Protein AF-A0A0T6XRK9-F1 (afdb_monomer_lite)

Foldseek 3Di:
DDDDDDDDDDDDPDPPPPVPPDDDDDPPVQDCQQAVQQQQQAQPPDFADPDDPVLLVVDPPVQADPVNGGGGDDNSHRPQWDDDGNGGIDRVCVVSDHPRVVPDDRPPPSNQVSCCVPPNNPD

Sequence (123 aa):
MTRPSREGHFGQQTFMLVWRMTHSASDDIFDCQSC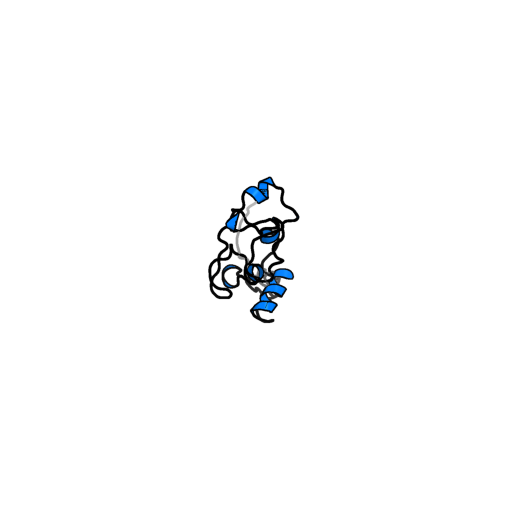GACCAYSADWPRFSLETDEELDLIPAEYVSTDLGGMRCEDDRCSALGGKLGEHVGCKIYAIRPIVCRTCMPGDDECLMAREKHFGKAA

Radius of gyration: 24.5 Å; chains: 1; bounding box: 62×42×64 Å

Secondary structure (DSSP, 8-state):
------------SSTTSSS-S---S------HHHH-GGGGS-TT-SBPSS--HHHHTTS-GGGB-TTSSBB-EETTEETTEEEETTTEEEETTGGG--HHHHH--TTSHHHHHHHHHHH-TT-

pLDDT: mean 81.51, std 18.47, range [36.56, 97.31]

Structure (mmCIF, N/CA/C/O backbone):
data_AF-A0A0T6XRK9-F1
#
_entry.id   AF-A0A0T6XRK9-F1
#
loop_
_atom_site.group_PDB
_atom_site.id
_atom_site.type_symbol
_atom_site.label_atom_id
_atom_site.label_alt_id
_atom_site.label_comp_id
_atom_site.label_asym_id
_atom_site.label_entity_id
_atom_site.label_seq_id
_atom_site.pdbx_PDB_ins_code
_atom_site.Cartn_x
_atom_site.Cartn_y
_atom_site.Cartn_z
_atom_site.occupancy
_atom_site.B_iso_or_equiv
_atom_site.auth_seq_id
_atom_site.auth_comp_id
_atom_site.auth_asym_id
_atom_site.auth_atom_id
_atom_site.pdbx_PDB_model_num
ATOM 1 N N . MET A 1 1 ? 51.897 -31.084 49.108 1.00 40.06 1 MET A N 1
ATOM 2 C CA . MET A 1 1 ? 51.230 -32.278 48.540 1.00 40.06 1 MET A CA 1
ATOM 3 C C . MET A 1 1 ? 50.002 -32.489 49.426 1.00 40.06 1 MET A C 1
ATOM 5 O O . MET A 1 1 ? 50.213 -32.623 50.615 1.00 40.06 1 MET A O 1
ATOM 9 N N . THR A 1 2 ? 48.729 -32.358 49.047 1.00 36.56 2 THR A N 1
ATOM 10 C CA . THR A 1 2 ? 48.031 -32.468 47.755 1.00 36.56 2 THR A CA 1
ATOM 11 C C . THR A 1 2 ? 46.601 -31.908 47.964 1.00 36.56 2 THR A C 1
ATOM 13 O O . THR A 1 2 ? 46.068 -32.026 49.064 1.00 36.56 2 THR A O 1
ATOM 16 N N . ARG A 1 3 ? 45.979 -31.296 46.942 1.00 45.81 3 ARG A N 1
ATOM 17 C CA . ARG A 1 3 ? 44.526 -30.979 46.886 1.00 45.81 3 ARG A CA 1
ATOM 18 C C . ARG A 1 3 ? 43.669 -32.266 46.915 1.00 45.81 3 ARG A C 1
ATOM 20 O O . ARG A 1 3 ? 44.177 -33.307 46.501 1.00 45.81 3 ARG A O 1
ATOM 27 N N . PRO A 1 4 ? 42.389 -32.192 47.337 1.00 51.41 4 PRO A N 1
ATOM 28 C CA . PRO A 1 4 ? 41.239 -32.086 46.398 1.00 51.41 4 PRO A CA 1
ATOM 29 C C . PRO A 1 4 ? 40.202 -31.037 46.892 1.00 51.41 4 PRO A C 1
ATOM 31 O O . PRO A 1 4 ? 40.170 -30.738 48.076 1.00 51.41 4 PRO A O 1
ATOM 34 N N . SER A 1 5 ? 39.429 -30.262 46.117 1.00 42.16 5 SER A N 1
ATOM 35 C CA . SER A 1 5 ? 38.643 -30.394 44.872 1.00 42.16 5 SER A CA 1
ATOM 36 C C . SER A 1 5 ? 37.281 -31.103 45.017 1.00 42.16 5 SER A C 1
ATOM 38 O O . SER A 1 5 ? 37.254 -32.293 45.308 1.00 42.16 5 SER A O 1
ATOM 40 N N . ARG A 1 6 ? 36.221 -30.337 44.669 1.00 49.09 6 ARG A N 1
ATOM 41 C CA . ARG A 1 6 ? 34.817 -30.688 44.330 1.00 49.09 6 ARG A CA 1
ATOM 42 C C . ARG A 1 6 ? 33.841 -30.942 45.491 1.00 49.09 6 ARG A C 1
ATOM 44 O O . ARG A 1 6 ? 34.240 -31.507 46.491 1.00 49.09 6 ARG A O 1
ATOM 51 N N . GLU A 1 7 ? 32.544 -30.618 45.451 1.00 44.66 7 GLU A N 1
ATOM 52 C CA . GLU A 1 7 ? 31.626 -29.881 44.558 1.00 44.66 7 GLU A CA 1
ATOM 53 C C . GLU A 1 7 ? 30.259 -29.829 45.290 1.00 44.66 7 GLU A C 1
ATOM 55 O O . GLU A 1 7 ? 29.902 -30.789 45.966 1.00 44.66 7 GLU A O 1
ATOM 60 N N . GLY A 1 8 ? 29.471 -28.764 45.092 1.00 39.97 8 GLY A N 1
ATOM 61 C CA . GLY A 1 8 ? 28.001 -28.863 45.059 1.00 39.97 8 GLY A CA 1
ATOM 62 C C . GLY A 1 8 ? 27.191 -28.434 46.291 1.00 39.97 8 GLY A C 1
ATOM 63 O O . GLY A 1 8 ? 26.924 -29.243 47.170 1.00 39.97 8 GLY A O 1
ATOM 64 N N . HIS A 1 9 ? 26.653 -27.208 46.265 1.00 36.94 9 HIS A N 1
ATOM 65 C CA . HIS A 1 9 ? 25.247 -26.917 46.610 1.00 36.94 9 HIS A CA 1
ATOM 66 C C . HIS A 1 9 ? 24.913 -25.478 46.178 1.00 36.94 9 HIS A C 1
ATOM 68 O O . HIS A 1 9 ? 25.459 -24.513 46.696 1.00 36.94 9 HIS A O 1
ATOM 74 N N . PHE A 1 10 ? 24.239 -25.328 45.041 1.00 42.09 10 PHE A N 1
ATOM 75 C CA . PHE A 1 10 ? 22.783 -25.149 44.948 1.00 42.09 10 PHE A CA 1
ATOM 76 C C . PHE A 1 10 ? 22.413 -23.660 44.984 1.00 42.09 10 PHE A C 1
ATOM 78 O O . PHE A 1 10 ? 22.132 -23.064 46.022 1.00 42.09 10 PHE A O 1
ATOM 85 N N . GLY A 1 11 ? 22.491 -23.054 43.795 1.00 49.94 11 GLY A N 1
ATOM 86 C CA . GLY A 1 11 ? 22.108 -21.674 43.541 1.00 49.94 11 GLY A CA 1
ATOM 87 C C . GLY A 1 11 ? 20.600 -21.497 43.632 1.00 49.94 11 GLY A C 1
ATOM 88 O O . GLY A 1 11 ? 19.860 -22.169 42.923 1.00 49.94 11 GLY A O 1
ATOM 89 N N . GLN A 1 12 ? 20.160 -20.579 44.494 1.00 53.72 12 GLN A N 1
ATOM 90 C CA . GLN A 1 12 ? 18.751 -20.181 44.599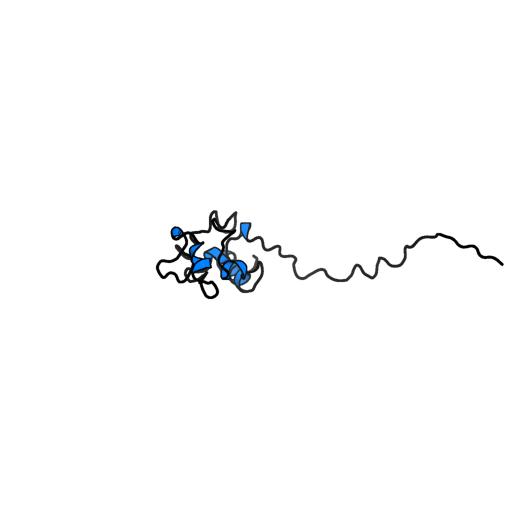 1.00 53.72 12 GLN A CA 1
ATOM 91 C C . GLN A 1 12 ? 18.541 -18.691 44.929 1.00 53.72 12 GLN A C 1
ATOM 93 O O . GLN A 1 12 ? 17.416 -18.294 45.200 1.00 53.72 12 GLN A O 1
ATOM 98 N N . GLN A 1 13 ? 19.577 -17.840 44.929 1.00 46.94 13 GLN A N 1
ATOM 99 C CA . GLN A 1 13 ? 19.443 -16.473 45.476 1.00 46.94 13 GLN A CA 1
ATOM 100 C C . GLN A 1 13 ? 19.778 -15.315 44.523 1.00 46.94 13 GLN A C 1
ATOM 102 O O . GLN A 1 13 ? 19.943 -14.190 44.980 1.00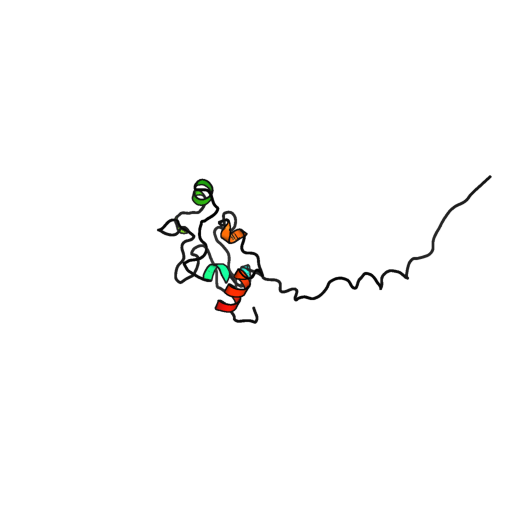 46.94 13 GLN A O 1
ATOM 107 N N . THR A 1 14 ? 19.822 -15.524 43.202 1.00 48.94 14 THR A N 1
ATOM 108 C CA . THR A 1 14 ? 20.157 -14.421 42.264 1.00 48.94 14 THR A CA 1
ATOM 109 C C . THR A 1 14 ? 19.121 -14.175 41.160 1.00 48.94 14 THR A C 1
ATOM 111 O O . THR A 1 14 ? 19.211 -13.180 40.450 1.00 48.94 14 THR A O 1
ATOM 114 N N . PHE A 1 15 ? 18.073 -14.997 41.035 1.00 46.12 15 PHE A N 1
ATOM 115 C CA . PHE A 1 15 ? 17.137 -14.893 39.900 1.00 46.12 15 PHE A CA 1
ATOM 116 C C . PHE A 1 15 ? 16.007 -13.854 40.038 1.00 46.12 15 PHE A C 1
ATOM 118 O O . PHE A 1 15 ? 15.335 -13.572 39.052 1.00 46.12 15 PHE A O 1
ATOM 125 N N . MET A 1 16 ? 15.796 -13.234 41.206 1.00 50.91 16 MET A N 1
ATOM 126 C CA . MET A 1 16 ? 14.676 -12.290 41.405 1.00 50.91 16 MET A CA 1
ATOM 127 C C . MET A 1 16 ? 14.981 -10.814 41.092 1.00 50.91 16 MET A C 1
ATOM 129 O O .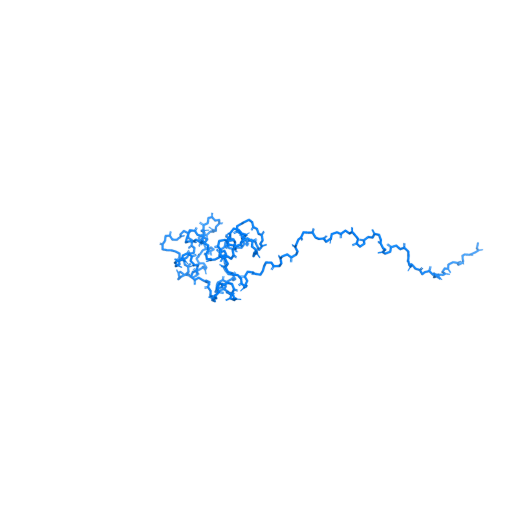 MET A 1 16 ? 14.060 -10.004 41.091 1.00 50.91 16 MET A O 1
ATOM 133 N N . LEU A 1 17 ? 16.234 -10.440 40.806 1.00 53.97 17 LEU A N 1
ATOM 134 C CA . LEU A 1 17 ? 16.629 -9.029 40.628 1.00 53.97 17 LEU A CA 1
ATOM 135 C C . LEU A 1 17 ? 17.004 -8.631 39.190 1.00 53.97 17 LEU A C 1
ATOM 137 O O . LEU A 1 17 ? 17.221 -7.451 38.942 1.00 53.97 17 LEU A O 1
ATOM 141 N N . VAL A 1 18 ? 17.013 -9.569 38.235 1.00 54.00 18 VAL A N 1
ATOM 142 C CA . VAL A 1 18 ? 17.322 -9.294 36.811 1.00 54.00 18 VAL A CA 1
ATOM 143 C C . VAL A 1 18 ? 16.160 -9.542 35.840 1.00 54.00 18 VAL A C 1
ATOM 145 O O . VAL A 1 18 ? 16.264 -9.169 34.681 1.00 54.00 18 VAL A O 1
ATOM 148 N N . TRP A 1 19 ? 15.016 -10.075 36.292 1.00 49.56 19 TRP A N 1
ATOM 149 C CA . TRP A 1 19 ? 13.804 -10.183 35.450 1.00 49.56 19 TRP A CA 1
ATOM 150 C C . TRP A 1 19 ? 13.072 -8.837 35.278 1.00 49.56 19 TRP A C 1
ATOM 152 O O . TRP A 1 19 ? 12.144 -8.701 34.489 1.00 49.56 19 TRP A O 1
ATOM 162 N N . ARG A 1 20 ? 13.473 -7.808 36.032 1.00 58.56 20 ARG A N 1
ATOM 163 C CA . ARG A 1 20 ? 12.800 -6.504 36.065 1.00 58.56 20 ARG A CA 1
ATOM 164 C C . ARG A 1 20 ? 13.452 -5.480 35.131 1.00 58.56 20 ARG A C 1
ATOM 166 O O . ARG A 1 20 ? 13.597 -4.321 35.500 1.00 58.56 20 ARG A O 1
ATOM 173 N N . MET A 1 21 ? 13.833 -5.905 33.931 1.00 52.94 21 MET A N 1
ATOM 174 C CA . MET A 1 21 ? 14.198 -4.998 32.847 1.00 52.94 21 MET A CA 1
ATOM 175 C C . MET A 1 21 ? 13.350 -5.353 31.625 1.00 52.94 21 MET A C 1
ATOM 177 O O . MET A 1 21 ? 13.411 -6.475 31.141 1.00 52.94 21 MET A O 1
ATOM 181 N N . THR A 1 22 ? 12.571 -4.364 31.182 1.00 58.75 22 THR A N 1
ATOM 182 C CA . THR A 1 22 ? 11.800 -4.290 29.931 1.00 58.75 22 THR A CA 1
ATOM 183 C C . THR A 1 22 ? 10.547 -5.161 29.840 1.00 58.75 22 THR A C 1
ATOM 185 O O . THR A 1 22 ? 10.549 -6.200 29.195 1.00 58.75 22 THR A O 1
ATOM 188 N N . HIS A 1 23 ? 9.437 -4.682 30.400 1.00 58.06 23 HIS A N 1
ATOM 189 C CA . HIS A 1 23 ? 8.153 -4.749 29.696 1.00 58.06 23 HIS A CA 1
ATOM 190 C C . HIS A 1 23 ? 7.405 -3.427 29.889 1.00 58.06 23 HIS A C 1
ATOM 192 O O . HIS A 1 23 ? 7.400 -2.883 30.995 1.00 58.06 23 HIS A O 1
ATOM 198 N N . SER A 1 24 ? 6.733 -2.999 28.815 1.00 61.66 24 SER A N 1
ATOM 199 C CA . SER A 1 24 ? 5.655 -2.001 28.749 1.00 61.66 24 SER A CA 1
ATOM 200 C C . SER A 1 24 ? 6.014 -0.590 28.259 1.00 61.66 24 SER A C 1
ATOM 202 O O . SER A 1 24 ? 6.018 0.371 29.025 1.00 61.66 24 SER A O 1
ATOM 204 N N . ALA A 1 25 ? 6.160 -0.451 26.943 1.00 52.06 25 ALA A N 1
ATOM 205 C CA . ALA A 1 25 ? 5.169 0.304 26.172 1.00 52.06 25 ALA A CA 1
ATOM 206 C C . ALA A 1 25 ? 4.442 -0.740 25.306 1.00 52.06 25 ALA A C 1
ATOM 208 O O . ALA A 1 25 ? 5.092 -1.701 24.908 1.00 52.06 25 ALA A O 1
ATOM 209 N N . SER A 1 26 ? 3.124 -0.638 25.161 1.00 51.97 26 SER A N 1
ATOM 210 C CA . SER A 1 26 ? 2.220 -1.591 24.498 1.00 51.97 26 SER A CA 1
ATOM 211 C C . SER A 1 26 ? 2.887 -2.481 23.438 1.00 51.97 26 SER A C 1
ATOM 213 O O . SER A 1 26 ? 3.436 -1.972 22.465 1.00 51.97 26 SER A O 1
ATOM 215 N N . ASP A 1 27 ? 2.831 -3.804 23.610 1.00 54.31 27 ASP A N 1
ATOM 216 C CA . ASP A 1 27 ? 3.179 -4.767 22.553 1.00 54.31 27 ASP A CA 1
ATOM 217 C C . ASP A 1 27 ? 2.010 -4.796 21.551 1.00 54.31 27 ASP A C 1
ATOM 219 O O . ASP A 1 27 ? 1.264 -5.769 21.438 1.00 54.31 27 ASP A O 1
ATOM 223 N N . ASP A 1 28 ? 1.748 -3.648 20.921 1.00 67.56 28 ASP A N 1
ATOM 224 C CA . ASP A 1 28 ? 0.758 -3.538 19.862 1.00 67.56 28 ASP A CA 1
ATOM 225 C C . ASP A 1 28 ? 1.351 -4.248 18.644 1.00 67.56 28 ASP A C 1
ATOM 227 O O . ASP A 1 28 ? 2.147 -3.702 17.879 1.00 67.56 28 ASP A O 1
ATOM 231 N N . ILE A 1 29 ? 1.021 -5.533 18.507 1.00 80.06 29 ILE A N 1
ATOM 232 C CA . ILE A 1 29 ? 1.403 -6.330 17.345 1.00 80.06 29 ILE A CA 1
ATOM 233 C C . ILE A 1 29 ? 0.639 -5.770 16.142 1.00 80.06 29 ILE A C 1
ATOM 235 O O . ILE A 1 29 ? -0.515 -6.117 15.882 1.00 80.06 29 ILE A O 1
ATOM 239 N N . PHE A 1 30 ? 1.291 -4.885 15.392 1.00 84.12 30 PHE A N 1
ATOM 240 C CA . PHE A 1 30 ? 0.740 -4.324 14.167 1.00 84.12 30 PHE A CA 1
ATOM 241 C C . PHE A 1 30 ? 0.788 -5.358 13.042 1.00 84.12 30 PHE A C 1
ATOM 243 O O . PHE A 1 30 ? 1.763 -5.471 12.300 1.00 84.12 30 PHE A O 1
ATOM 250 N N . ASP A 1 31 ? -0.303 -6.100 12.877 1.00 89.75 31 ASP A N 1
ATOM 251 C CA . ASP A 1 31 ? -0.458 -7.000 11.741 1.00 89.75 31 ASP A CA 1
ATOM 252 C C . ASP A 1 31 ? -0.973 -6.232 10.513 1.00 89.75 31 ASP A C 1
ATOM 254 O O . ASP A 1 31 ? -2.114 -5.766 10.462 1.00 89.75 31 ASP A O 1
ATOM 258 N N . CYS A 1 32 ? -0.121 -6.069 9.502 1.00 90.25 32 CYS A N 1
ATOM 259 C CA . CYS A 1 32 ? -0.516 -5.426 8.250 1.00 90.25 32 CYS A CA 1
ATOM 260 C C . CYS A 1 32 ? -1.440 -6.305 7.393 1.00 90.25 32 CYS A C 1
ATOM 262 O O . CYS A 1 32 ? -2.162 -5.758 6.557 1.00 90.25 32 CYS A O 1
ATOM 264 N N . GLN A 1 33 ? -1.443 -7.630 7.588 1.00 93.75 33 GLN A N 1
ATOM 265 C CA . GLN A 1 33 ? -2.334 -8.544 6.867 1.00 93.75 33 GLN A CA 1
ATOM 266 C C . GLN A 1 33 ? -3.770 -8.492 7.391 1.00 93.75 33 GLN A C 1
ATOM 268 O O . GLN A 1 33 ? -4.682 -8.846 6.649 1.00 93.75 33 GLN A O 1
ATOM 273 N N . SER A 1 34 ? -3.998 -7.992 8.607 1.00 93.81 34 SER A N 1
ATOM 274 C CA . SER A 1 34 ? -5.347 -7.728 9.115 1.00 93.81 34 SER A CA 1
ATOM 275 C C . SER A 1 34 ? -5.853 -6.323 8.778 1.00 93.81 34 SER A C 1
ATOM 277 O O . SER A 1 34 ? -7.055 -6.142 8.628 1.00 93.81 34 SER A O 1
ATOM 279 N N . CYS A 1 35 ? -4.981 -5.319 8.597 1.00 94.31 35 CYS A N 1
ATOM 280 C CA . CYS A 1 35 ? -5.427 -3.926 8.442 1.00 94.31 35 CYS A CA 1
ATOM 281 C C . CYS A 1 35 ? -5.461 -3.417 6.985 1.00 94.31 35 CYS A C 1
ATOM 283 O O . CYS A 1 35 ? -6.491 -2.918 6.532 1.00 94.31 35 CYS A O 1
ATOM 285 N N . GLY A 1 36 ? -4.356 -3.526 6.238 1.00 94.06 36 GLY A N 1
ATOM 286 C CA . GLY A 1 36 ? -4.189 -2.940 4.900 1.00 94.06 36 GLY A CA 1
ATOM 287 C C . GLY A 1 36 ? -4.190 -1.407 4.804 1.00 94.06 36 GLY A C 1
ATOM 288 O O . GLY A 1 36 ? -4.217 -0.889 3.688 1.00 94.06 36 GLY A O 1
ATOM 289 N N . ALA A 1 37 ? -4.147 -0.680 5.926 1.00 95.19 37 ALA A N 1
ATOM 290 C CA . ALA A 1 37 ? -4.372 0.769 5.978 1.00 95.19 37 ALA A CA 1
ATOM 291 C C . ALA A 1 37 ? -3.427 1.584 5.082 1.00 95.19 37 ALA A C 1
ATOM 293 O O . ALA A 1 37 ? -3.888 2.411 4.297 1.00 95.19 37 ALA A O 1
ATOM 294 N N . CYS A 1 38 ? -2.116 1.325 5.146 1.00 94.00 38 CYS A N 1
ATOM 295 C CA . CYS A 1 38 ? -1.120 2.083 4.378 1.00 94.00 38 CYS A CA 1
ATOM 296 C C . CYS A 1 38 ? -1.326 1.947 2.861 1.00 94.00 38 CYS A C 1
ATOM 298 O O . CYS A 1 38 ? -1.080 2.884 2.108 1.00 94.00 38 CYS A O 1
ATOM 300 N N . CYS A 1 39 ? -1.810 0.789 2.403 1.00 94.12 39 CYS A N 1
ATOM 301 C CA . CYS A 1 39 ? -2.091 0.529 0.990 1.00 94.12 39 CYS A CA 1
ATOM 302 C C . CYS A 1 39 ? -3.423 1.130 0.511 1.00 94.12 39 CYS A C 1
ATOM 304 O O . CYS A 1 39 ? -3.722 1.037 -0.678 1.00 94.12 39 CYS A O 1
ATOM 306 N N . ALA A 1 40 ? -4.223 1.700 1.413 1.00 94.75 40 ALA A N 1
ATOM 307 C CA . ALA A 1 40 ? -5.488 2.365 1.113 1.00 94.75 40 ALA A CA 1
ATOM 308 C C . ALA A 1 40 ? -5.519 3.820 1.607 1.00 94.75 40 ALA A C 1
ATOM 310 O O . ALA A 1 40 ? -6.585 4.375 1.868 1.00 94.75 40 ALA A O 1
ATOM 311 N N . TYR A 1 41 ? -4.353 4.423 1.847 1.00 92.75 41 TYR A N 1
ATOM 312 C CA . TYR A 1 41 ? -4.278 5.732 2.482 1.00 92.75 41 TYR A CA 1
ATOM 313 C C . TYR A 1 41 ? -4.540 6.892 1.514 1.00 92.75 41 TYR A C 1
ATOM 315 O O . TYR A 1 41 ? -5.265 7.815 1.879 1.00 92.75 41 TYR A O 1
ATOM 323 N N . SER A 1 42 ? -3.950 6.879 0.319 1.00 89.19 42 SER A N 1
ATOM 324 C CA . SER A 1 42 ? -4.056 7.962 -0.667 1.00 89.19 42 SER A CA 1
ATOM 325 C C . SER A 1 42 ? -3.638 7.466 -2.047 1.00 89.19 42 SER A C 1
ATOM 327 O O . SER A 1 42 ? -2.706 6.673 -2.146 1.00 89.19 42 SER A O 1
ATOM 329 N N . ALA A 1 43 ? -4.248 7.976 -3.116 1.00 86.81 43 ALA A N 1
ATOM 330 C CA . ALA A 1 43 ? -3.787 7.732 -4.483 1.00 86.81 43 ALA A CA 1
ATOM 331 C C . ALA A 1 43 ? -2.370 8.273 -4.753 1.00 86.81 43 ALA A C 1
ATOM 333 O O . ALA A 1 43 ? -1.679 7.780 -5.643 1.00 86.81 43 ALA A O 1
ATOM 334 N N . ASP A 1 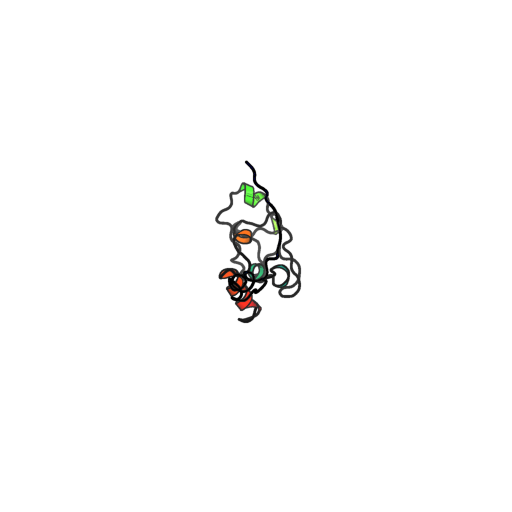44 ? -1.912 9.242 -3.958 1.00 82.62 44 ASP A N 1
ATOM 335 C CA . ASP A 1 44 ? -0.553 9.775 -4.035 1.00 82.62 44 ASP A CA 1
ATOM 336 C C . ASP A 1 44 ? 0.487 8.904 -3.327 1.00 82.62 44 ASP A C 1
ATOM 338 O O . ASP A 1 44 ? 1.658 9.270 -3.296 1.00 82.62 44 ASP A O 1
ATOM 342 N N . TRP A 1 45 ? 0.086 7.770 -2.756 1.00 76.81 45 TRP A N 1
ATOM 343 C CA . TRP A 1 45 ? 0.942 6.867 -2.001 1.00 76.81 45 TRP A CA 1
ATOM 344 C C . TRP A 1 45 ? 0.672 5.419 -2.425 1.00 76.81 45 TRP A C 1
ATOM 346 O O . TRP A 1 45 ? -0.484 4.997 -2.423 1.00 76.81 45 TRP A O 1
ATOM 356 N N . PRO A 1 46 ? 1.687 4.587 -2.711 1.00 80.62 46 PRO A N 1
ATOM 357 C CA . PRO A 1 46 ? 3.141 4.820 -2.692 1.00 80.62 46 PRO A CA 1
ATOM 358 C C . PRO A 1 46 ? 3.727 5.415 -3.998 1.00 80.62 46 PRO A C 1
ATOM 360 O O . PRO A 1 46 ? 3.309 5.035 -5.094 1.00 80.62 46 PRO A O 1
ATOM 363 N N . ARG A 1 47 ? 4.757 6.277 -3.888 1.00 83.56 47 ARG A N 1
ATOM 364 C CA . ARG A 1 47 ? 5.512 6.860 -5.025 1.00 83.56 47 ARG A CA 1
ATOM 365 C C . ARG A 1 47 ? 6.875 6.207 -5.233 1.00 83.56 47 ARG A C 1
ATOM 367 O O . ARG A 1 47 ? 7.543 5.844 -4.266 1.00 83.56 47 ARG A O 1
ATOM 374 N N . PHE A 1 48 ? 7.303 6.131 -6.489 1.00 84.38 48 PHE A N 1
ATOM 375 C CA . PHE A 1 48 ? 8.650 5.705 -6.857 1.00 84.38 48 PHE A CA 1
ATOM 376 C C . PHE A 1 48 ? 9.590 6.909 -6.785 1.00 84.38 48 PHE A C 1
ATOM 378 O O . PHE A 1 48 ? 9.403 7.896 -7.493 1.00 84.38 48 PHE A O 1
ATOM 385 N N . SER A 1 49 ? 10.569 6.866 -5.886 1.00 76.19 49 SER A N 1
ATOM 386 C CA . SER A 1 49 ? 11.518 7.975 -5.698 1.00 76.19 49 SER A CA 1
ATOM 387 C C . SER A 1 49 ? 12.961 7.538 -5.465 1.00 76.19 49 SER A C 1
ATOM 389 O O . SER A 1 49 ? 13.862 8.368 -5.555 1.00 76.19 49 SER A O 1
ATOM 391 N N . LEU A 1 50 ? 13.187 6.257 -5.159 1.00 84.31 50 LEU A N 1
ATOM 392 C CA . LEU A 1 50 ? 14.488 5.723 -4.740 1.00 84.31 50 LEU A CA 1
ATOM 393 C C . LEU A 1 50 ? 14.948 4.509 -5.562 1.00 84.31 50 LEU A C 1
ATOM 395 O O . LEU A 1 50 ? 16.041 4.009 -5.320 1.00 84.31 50 LEU A O 1
ATOM 399 N N . GLU A 1 51 ? 14.114 4.022 -6.476 1.00 87.31 51 GLU A N 1
ATOM 400 C CA . GLU A 1 51 ? 14.336 2.797 -7.256 1.00 87.31 51 GLU A CA 1
ATOM 401 C C . GLU A 1 51 ? 14.963 3.122 -8.608 1.00 87.31 51 GLU A C 1
ATOM 403 O O . GLU A 1 51 ? 14.719 4.202 -9.155 1.00 87.31 51 GLU A O 1
ATOM 408 N N . THR A 1 52 ? 15.763 2.202 -9.147 1.00 89.88 52 THR A N 1
ATOM 409 C CA . THR A 1 52 ? 16.226 2.312 -10.538 1.00 89.88 52 THR A CA 1
ATOM 410 C C . THR A 1 52 ? 15.131 1.875 -11.507 1.00 89.88 52 THR A C 1
ATOM 412 O O . THR A 1 52 ? 14.227 1.122 -11.139 1.00 89.88 52 THR A O 1
ATOM 415 N N . ASP A 1 53 ? 15.226 2.309 -12.764 1.00 88.62 53 ASP A N 1
ATOM 416 C CA . ASP A 1 53 ? 14.277 1.906 -13.806 1.00 88.62 53 ASP A CA 1
ATOM 417 C C . ASP A 1 53 ? 14.223 0.371 -13.946 1.00 88.62 53 ASP A C 1
ATOM 419 O O . ASP A 1 53 ? 13.142 -0.201 -14.059 1.00 88.62 53 ASP A O 1
ATOM 423 N N . GLU A 1 54 ? 15.361 -0.325 -13.818 1.00 91.31 54 GLU A N 1
ATOM 424 C CA . GLU A 1 54 ? 15.409 -1.792 -13.873 1.00 91.31 54 GLU A CA 1
ATOM 425 C C . GLU A 1 54 ? 14.690 -2.473 -12.700 1.00 91.31 54 GLU A C 1
ATOM 427 O O . GLU A 1 54 ? 14.152 -3.569 -12.866 1.00 91.31 54 GLU A O 1
ATOM 432 N N . GLU A 1 55 ? 14.688 -1.867 -11.509 1.00 89.94 55 GLU A N 1
ATOM 433 C CA . GLU A 1 55 ? 13.935 -2.381 -10.359 1.00 89.94 55 GLU A CA 1
ATOM 434 C C . GLU A 1 55 ? 12.429 -2.178 -10.556 1.00 89.94 55 GLU A C 1
ATOM 436 O O . GLU A 1 55 ? 11.639 -3.069 -10.229 1.00 89.94 55 GLU A O 1
ATOM 441 N N . LEU A 1 56 ? 12.036 -1.034 -11.125 1.00 89.44 56 LEU A N 1
ATOM 442 C CA . LEU A 1 56 ? 10.641 -0.707 -11.424 1.00 89.44 56 LEU A CA 1
ATOM 443 C C . LEU A 1 56 ? 10.074 -1.563 -12.562 1.00 89.44 56 LEU A C 1
ATOM 445 O O . LEU A 1 56 ? 8.917 -1.975 -12.481 1.00 89.44 56 LEU A O 1
ATOM 449 N N . ASP A 1 57 ? 10.888 -1.915 -13.558 1.00 91.88 57 ASP A N 1
ATOM 450 C CA . ASP A 1 57 ? 10.514 -2.802 -14.669 1.00 91.88 57 ASP A CA 1
ATOM 451 C C . ASP A 1 57 ? 10.131 -4.223 -14.211 1.00 91.88 57 ASP A C 1
ATOM 453 O O . ASP A 1 57 ? 9.467 -4.966 -14.941 1.00 91.88 57 ASP A O 1
ATOM 457 N N . LEU A 1 58 ? 10.509 -4.622 -12.989 1.00 93.81 58 LEU A N 1
ATOM 458 C CA . LEU A 1 58 ? 10.068 -5.887 -12.393 1.00 93.81 58 LEU A CA 1
ATOM 459 C C . LEU A 1 58 ? 8.600 -5.848 -11.952 1.00 93.81 58 LEU A C 1
ATOM 461 O O . LEU A 1 58 ? 7.978 -6.906 -11.809 1.00 93.81 58 LEU A O 1
ATOM 465 N N . ILE A 1 59 ? 8.041 -4.659 -11.711 1.00 94.31 59 ILE A N 1
ATOM 466 C CA . ILE A 1 59 ? 6.654 -4.484 -11.282 1.00 94.31 59 ILE A CA 1
ATOM 467 C C . ILE A 1 59 ? 5.740 -4.652 -12.505 1.00 94.31 59 ILE A C 1
ATOM 469 O O . ILE A 1 59 ? 5.888 -3.931 -13.492 1.00 94.31 59 ILE A O 1
ATOM 473 N N . PRO A 1 60 ? 4.747 -5.564 -12.471 1.00 95.25 60 PRO A N 1
ATOM 474 C CA . PRO A 1 60 ? 3.817 -5.714 -13.581 1.00 95.25 60 PRO A CA 1
ATOM 475 C C . PRO A 1 60 ? 3.106 -4.394 -13.890 1.00 95.25 60 PRO A C 1
ATOM 477 O O . PRO A 1 60 ? 2.540 -3.769 -12.992 1.00 95.25 60 PRO A O 1
ATOM 480 N N . ALA A 1 61 ? 3.080 -4.009 -15.169 1.00 94.19 61 ALA A N 1
ATOM 481 C CA . ALA A 1 61 ? 2.549 -2.720 -15.622 1.00 94.19 61 ALA A CA 1
ATOM 482 C C . ALA A 1 61 ? 1.089 -2.458 -15.201 1.00 94.19 61 ALA A C 1
ATOM 484 O O . ALA A 1 61 ? 0.683 -1.310 -15.050 1.00 94.19 61 ALA A O 1
ATOM 485 N N . GLU A 1 62 ? 0.296 -3.508 -14.965 1.00 94.94 62 GLU A N 1
ATOM 486 C CA . GLU A 1 62 ? -1.074 -3.392 -14.445 1.00 94.94 62 GLU A CA 1
ATOM 487 C C . GLU A 1 62 ? -1.149 -2.796 -13.027 1.00 94.94 62 GLU A C 1
ATOM 489 O O . GLU A 1 62 ? -2.194 -2.274 -12.646 1.00 94.94 62 GLU A O 1
ATOM 494 N N . TYR A 1 63 ? -0.058 -2.845 -12.258 1.00 95.25 63 TYR A N 1
ATOM 495 C CA . TYR A 1 63 ? 0.040 -2.273 -10.915 1.00 95.25 63 TYR A CA 1
ATOM 496 C C . TYR A 1 63 ? 0.784 -0.934 -10.876 1.00 95.25 63 TYR A C 1
ATOM 498 O O . TYR A 1 63 ? 0.927 -0.362 -9.796 1.00 95.25 63 TYR A O 1
ATOM 506 N N . VAL A 1 64 ? 1.234 -0.418 -12.021 1.00 93.88 64 VAL A N 1
ATOM 507 C CA . VAL A 1 64 ? 1.966 0.851 -12.136 1.00 93.88 64 VAL A CA 1
ATOM 508 C C . VAL A 1 64 ? 1.018 1.959 -12.603 1.00 93.88 64 VAL A C 1
ATOM 510 O O . VAL A 1 64 ? 0.131 1.741 -13.434 1.00 93.88 64 VAL A O 1
ATOM 513 N N . SER A 1 65 ? 1.155 3.153 -12.028 1.00 93.12 65 SER A N 1
ATOM 514 C CA . SER A 1 65 ? 0.355 4.318 -12.405 1.00 93.12 65 SER A CA 1
ATOM 515 C C . SER A 1 65 ? 0.654 4.770 -13.840 1.00 93.12 65 SER A C 1
ATOM 517 O O . SER A 1 65 ? 1.727 4.537 -14.388 1.00 93.12 65 SER A O 1
ATOM 519 N N . THR A 1 66 ? -0.297 5.452 -14.480 1.00 91.50 66 THR A N 1
ATOM 520 C CA . THR A 1 66 ? -0.138 5.896 -15.878 1.00 91.50 66 THR A CA 1
ATOM 521 C C . THR A 1 66 ? 0.947 6.957 -16.065 1.00 91.50 66 THR A C 1
ATOM 523 O O . THR A 1 66 ? 1.442 7.127 -17.172 1.00 91.50 66 THR A O 1
ATOM 526 N N . ASP A 1 67 ? 1.283 7.689 -15.002 1.00 91.00 67 ASP A N 1
ATOM 527 C CA . ASP A 1 67 ? 2.367 8.677 -14.968 1.00 91.00 67 ASP A CA 1
ATOM 528 C C . ASP A 1 67 ? 3.735 8.048 -14.639 1.00 91.00 67 ASP A C 1
ATOM 530 O O . ASP A 1 67 ? 4.722 8.775 -14.569 1.00 91.00 67 ASP A O 1
ATOM 534 N N . LEU A 1 68 ? 3.794 6.723 -14.429 1.00 89.62 68 LEU A N 1
ATOM 535 C CA . LEU A 1 68 ? 4.977 5.962 -14.000 1.00 89.62 68 LEU A CA 1
ATOM 536 C C . LEU A 1 68 ? 5.593 6.451 -12.674 1.00 89.62 68 LEU A C 1
ATOM 538 O O . LEU A 1 68 ? 6.699 6.059 -12.317 1.00 89.62 68 LEU A O 1
ATOM 542 N N . GLY A 1 69 ? 4.882 7.299 -11.925 1.00 89.81 69 GLY A N 1
ATOM 543 C CA . GLY A 1 69 ? 5.378 7.918 -10.698 1.00 89.81 69 GLY A CA 1
ATOM 544 C C . GLY A 1 69 ? 5.122 7.102 -9.431 1.00 89.81 69 GLY A C 1
ATOM 545 O O . GLY A 1 69 ? 5.481 7.543 -8.337 1.00 89.81 69 GLY A O 1
ATOM 546 N N . GLY A 1 70 ? 4.453 5.955 -9.524 1.00 92.69 70 GLY A N 1
ATOM 547 C CA . GLY A 1 70 ? 4.123 5.136 -8.365 1.00 92.69 70 GLY A CA 1
ATOM 548 C C . GLY A 1 70 ? 3.256 3.929 -8.689 1.00 92.69 70 GLY A C 1
ATOM 549 O O . GLY A 1 70 ? 3.068 3.529 -9.840 1.00 92.69 70 GLY A O 1
ATOM 550 N N . MET A 1 71 ? 2.694 3.345 -7.636 1.00 94.81 71 MET A N 1
ATOM 551 C CA . MET A 1 71 ? 1.724 2.267 -7.794 1.00 94.81 71 MET A CA 1
ATOM 552 C C . MET A 1 71 ? 0.390 2.824 -8.299 1.00 94.81 71 MET A C 1
ATOM 554 O O . MET A 1 71 ? -0.052 3.899 -7.895 1.00 94.81 71 MET A O 1
ATOM 558 N N . ARG A 1 72 ? -0.302 2.063 -9.148 1.00 94.75 72 ARG A N 1
ATOM 559 C CA . ARG A 1 72 ? -1.680 2.362 -9.546 1.00 94.75 72 ARG A CA 1
ATOM 560 C C . ARG A 1 72 ? -2.600 2.240 -8.335 1.00 94.75 72 ARG A C 1
ATOM 562 O O . ARG A 1 72 ? -2.701 1.159 -7.742 1.00 94.75 72 ARG A O 1
ATOM 569 N N . CYS A 1 73 ? -3.347 3.305 -8.070 1.00 94.56 73 CYS A N 1
ATOM 570 C CA . CYS A 1 73 ? -4.409 3.345 -7.075 1.00 94.56 73 CYS A CA 1
ATOM 571 C C . CYS A 1 73 ? -5.771 3.632 -7.722 1.00 94.56 73 CYS A C 1
ATOM 573 O O . CYS A 1 73 ? -5.869 4.392 -8.684 1.00 94.56 73 CYS A O 1
ATOM 575 N N . GLU A 1 74 ? -6.815 3.024 -7.169 1.00 92.25 74 GLU A N 1
ATOM 576 C CA . GLU A 1 74 ? -8.223 3.228 -7.516 1.00 92.25 74 GLU A CA 1
ATOM 577 C C . GLU A 1 74 ? -8.958 3.569 -6.217 1.00 92.25 74 GLU A C 1
ATOM 579 O O . GLU A 1 74 ? -8.865 2.809 -5.256 1.00 92.25 74 GLU A O 1
ATOM 584 N N . ASP A 1 75 ? -9.614 4.731 -6.150 1.00 91.75 75 ASP A N 1
ATOM 585 C CA . ASP A 1 75 ? -10.281 5.235 -4.936 1.00 91.75 75 ASP A CA 1
ATOM 586 C C . ASP A 1 75 ? -9.385 5.186 -3.676 1.00 91.75 75 ASP A C 1
ATOM 588 O O . ASP A 1 75 ? -9.727 4.571 -2.667 1.00 91.75 75 ASP A O 1
ATOM 592 N N . ASP A 1 76 ? -8.193 5.793 -3.755 1.00 92.50 76 ASP A N 1
ATOM 593 C CA . ASP A 1 76 ? -7.139 5.783 -2.718 1.00 92.50 76 ASP A CA 1
ATOM 594 C C . ASP A 1 76 ? -6.566 4.402 -2.358 1.00 92.50 76 ASP A C 1
ATOM 596 O O . ASP A 1 76 ? -5.741 4.283 -1.448 1.00 92.50 76 ASP A O 1
ATOM 600 N N . ARG A 1 77 ? -6.951 3.350 -3.086 1.00 94.75 77 ARG A N 1
ATOM 601 C CA . ARG A 1 77 ? -6.544 1.974 -2.815 1.00 94.75 77 ARG A CA 1
ATOM 602 C C . ARG A 1 77 ? -5.598 1.430 -3.874 1.00 94.75 77 ARG A C 1
ATOM 604 O O . ARG A 1 77 ? -5.931 1.355 -5.052 1.00 94.75 77 ARG A O 1
ATOM 611 N N . CYS A 1 78 ? -4.441 0.942 -3.434 1.00 95.62 78 CYS A N 1
ATOM 612 C CA . CYS A 1 78 ? -3.471 0.268 -4.288 1.00 95.62 78 CYS A CA 1
ATOM 613 C C . CYS A 1 78 ? -4.092 -0.956 -4.981 1.00 95.62 78 CYS A C 1
ATOM 615 O O . CYS A 1 78 ? -4.614 -1.868 -4.333 1.00 95.62 78 CYS A O 1
ATOM 617 N N . SER A 1 79 ? -3.976 -1.007 -6.307 1.00 95.94 79 SER A N 1
ATOM 618 C CA . SER A 1 79 ? -4.495 -2.082 -7.171 1.00 95.94 79 SER A CA 1
ATOM 619 C C . SER A 1 79 ? -3.894 -3.468 -6.870 1.00 95.94 79 SER A C 1
ATOM 621 O O . SER A 1 79 ? -4.539 -4.507 -7.066 1.00 95.94 79 SER A O 1
ATOM 623 N N . ALA A 1 80 ? -2.674 -3.504 -6.321 1.00 96.25 80 ALA A N 1
ATOM 624 C CA . ALA A 1 80 ? -2.022 -4.734 -5.881 1.00 96.25 80 ALA A CA 1
ATOM 625 C C . ALA A 1 80 ? -2.555 -5.266 -4.535 1.00 96.25 80 ALA A C 1
ATOM 627 O O . ALA A 1 80 ? -2.215 -6.388 -4.152 1.00 96.25 80 ALA A O 1
ATOM 628 N N . LEU A 1 81 ? -3.377 -4.504 -3.804 1.00 96.81 81 LEU A N 1
ATOM 629 C CA . LEU A 1 81 ? -3.940 -4.921 -2.518 1.00 96.81 81 LEU A CA 1
ATOM 630 C C . LEU A 1 81 ? -5.192 -5.790 -2.711 1.00 96.81 81 LEU A C 1
ATOM 632 O O . LEU A 1 81 ? -6.299 -5.296 -2.949 1.00 96.81 81 LEU A O 1
ATOM 636 N N . GLY A 1 82 ? -5.036 -7.101 -2.539 1.00 96.94 82 GLY A N 1
ATOM 637 C CA . GLY A 1 82 ? -6.148 -8.044 -2.444 1.00 96.94 82 GLY A CA 1
ATOM 638 C C . GLY A 1 82 ? -6.789 -8.069 -1.054 1.00 96.94 82 GLY A C 1
ATOM 639 O O . GLY A 1 82 ? -6.165 -7.690 -0.065 1.00 96.94 82 GLY A O 1
ATOM 640 N N . GLY A 1 83 ? -8.028 -8.561 -0.981 1.00 96.62 83 GLY A N 1
ATOM 641 C CA . GLY A 1 83 ? -8.750 -8.776 0.278 1.00 96.62 83 GLY A CA 1
ATOM 642 C C . GLY A 1 83 ? -9.588 -7.581 0.741 1.00 96.62 83 GLY A C 1
ATOM 643 O O . GLY A 1 83 ? -9.972 -6.730 -0.067 1.00 96.62 83 GLY A O 1
ATOM 644 N N . LYS A 1 84 ? -9.902 -7.523 2.037 1.00 96.38 84 LYS A N 1
ATOM 645 C CA . LYS A 1 84 ? -10.752 -6.493 2.647 1.00 96.38 84 LYS A CA 1
ATOM 646 C C . LYS A 1 84 ? -10.038 -5.829 3.824 1.00 96.38 84 LYS A C 1
ATOM 648 O O . LYS A 1 84 ? -9.525 -6.520 4.701 1.00 96.38 84 LYS A O 1
ATOM 653 N N . LEU A 1 85 ? -10.011 -4.493 3.810 1.00 95.06 85 LEU A N 1
ATOM 654 C CA . LEU A 1 85 ? -9.402 -3.677 4.864 1.00 95.06 85 LEU A CA 1
ATOM 655 C C . LEU A 1 85 ? -10.024 -3.998 6.225 1.00 95.06 85 LEU A C 1
ATOM 657 O O . LEU A 1 85 ? -11.242 -4.145 6.320 1.00 95.06 85 LEU A O 1
ATOM 661 N N . GLY A 1 86 ? -9.184 -4.097 7.254 1.00 93.94 86 GLY A N 1
ATOM 662 C CA . GLY A 1 86 ? -9.599 -4.428 8.621 1.00 93.94 86 GLY A CA 1
ATOM 663 C C . GLY A 1 86 ? -10.024 -5.887 8.847 1.00 93.94 86 GLY A C 1
ATOM 664 O O . GLY A 1 86 ? -10.405 -6.227 9.962 1.00 93.94 86 GLY A O 1
ATOM 665 N N . GLU A 1 87 ? -9.981 -6.746 7.822 1.00 94.81 87 GLU A N 1
ATOM 666 C CA . GLU A 1 87 ? -10.319 -8.169 7.942 1.00 94.81 87 GLU A CA 1
ATOM 667 C C . GLU A 1 87 ? -9.145 -9.065 7.550 1.00 94.81 87 GLU A C 1
ATOM 669 O O . GLU A 1 87 ? -8.543 -9.724 8.393 1.00 94.81 87 GLU A O 1
ATOM 674 N N . HIS A 1 88 ? -8.832 -9.110 6.256 1.00 97.00 88 HIS A N 1
ATOM 675 C CA . HIS A 1 88 ? -7.719 -9.883 5.726 1.00 97.00 88 HIS A CA 1
ATOM 676 C C . HIS A 1 88 ? -7.327 -9.329 4.362 1.00 97.00 88 HIS A C 1
ATOM 678 O O . HIS A 1 88 ? -8.135 -9.302 3.424 1.00 97.00 88 HIS A O 1
ATOM 684 N N . VAL A 1 89 ? -6.072 -8.926 4.233 1.00 97.31 89 VAL A N 1
ATOM 685 C CA . VAL A 1 89 ? -5.491 -8.370 3.017 1.00 97.31 89 VAL A CA 1
ATOM 686 C C . VAL A 1 89 ? -4.183 -9.059 2.651 1.00 97.31 89 VAL A C 1
ATOM 688 O O . VAL A 1 89 ? -3.513 -9.686 3.471 1.00 97.31 89 VAL A O 1
ATOM 691 N N . GLY A 1 90 ? -3.787 -8.904 1.391 1.00 96.50 90 GLY A N 1
ATOM 692 C CA . GLY A 1 90 ? -2.493 -9.364 0.906 1.00 96.50 90 GLY A CA 1
ATOM 693 C C . GLY A 1 90 ? -2.039 -8.578 -0.314 1.00 96.50 90 GLY A C 1
ATOM 694 O O . GLY A 1 90 ? -2.830 -8.294 -1.214 1.00 96.50 90 GLY A O 1
ATOM 695 N N . CYS A 1 91 ? -0.754 -8.230 -0.357 1.00 95.81 91 CYS A N 1
ATOM 696 C CA . CYS A 1 91 ? -0.155 -7.624 -1.540 1.00 95.81 91 CYS A CA 1
ATOM 697 C C . CYS A 1 91 ? 0.132 -8.714 -2.581 1.00 95.81 91 CYS A C 1
ATOM 699 O O . CYS A 1 91 ? 0.911 -9.630 -2.322 1.00 95.81 91 CYS A O 1
ATOM 701 N N . LYS A 1 92 ? -0.458 -8.596 -3.772 1.00 96.88 92 LYS A N 1
ATOM 702 C CA . LYS A 1 92 ? -0.270 -9.546 -4.884 1.00 96.88 92 LYS A CA 1
ATOM 703 C C . LYS A 1 92 ? 1.169 -9.582 -5.407 1.00 96.88 92 LYS A C 1
ATOM 705 O O . LYS A 1 92 ? 1.577 -10.576 -5.992 1.00 96.88 92 LYS A O 1
ATOM 710 N N . ILE A 1 93 ? 1.936 -8.522 -5.155 1.00 95.56 93 ILE A N 1
ATOM 711 C CA . ILE A 1 93 ? 3.330 -8.376 -5.580 1.00 95.56 93 ILE A CA 1
ATOM 712 C C . ILE A 1 93 ? 4.302 -8.322 -4.391 1.00 95.56 93 ILE A C 1
ATOM 714 O O . ILE A 1 93 ? 5.356 -7.703 -4.480 1.00 95.56 93 ILE A O 1
ATOM 718 N N . TYR A 1 94 ? 3.960 -8.945 -3.252 1.00 93.38 94 TYR A N 1
ATOM 719 C CA . TYR A 1 94 ? 4.691 -8.785 -1.983 1.00 93.38 94 TYR A CA 1
ATOM 720 C C . TYR A 1 94 ? 6.223 -8.944 -2.101 1.00 93.38 94 TYR A C 1
ATOM 722 O O . TYR A 1 94 ? 6.971 -8.190 -1.474 1.00 93.38 94 TYR A O 1
ATOM 730 N N . ALA A 1 95 ? 6.677 -9.908 -2.911 1.00 93.31 95 ALA A N 1
ATOM 731 C CA . ALA A 1 95 ? 8.092 -10.223 -3.120 1.00 93.31 95 ALA A CA 1
ATOM 732 C C . ALA A 1 95 ? 8.867 -9.139 -3.892 1.00 93.31 95 ALA A C 1
ATOM 734 O O . ALA A 1 95 ? 10.069 -8.993 -3.698 1.00 93.31 95 ALA A O 1
ATOM 735 N N . ILE A 1 96 ? 8.176 -8.367 -4.729 1.00 93.44 96 ILE A N 1
ATOM 736 C CA . ILE A 1 96 ? 8.742 -7.321 -5.594 1.00 93.44 96 ILE A CA 1
ATOM 737 C C . ILE A 1 96 ? 8.169 -5.941 -5.237 1.00 93.44 96 ILE A C 1
ATOM 739 O O . ILE A 1 96 ? 8.089 -5.054 -6.078 1.00 93.44 96 ILE A O 1
ATOM 743 N N . ARG A 1 97 ? 7.717 -5.760 -3.987 1.00 92.62 97 ARG A N 1
ATOM 744 C CA . ARG A 1 97 ? 7.188 -4.473 -3.511 1.00 92.62 97 ARG A CA 1
ATOM 745 C C . ARG A 1 97 ? 8.205 -3.359 -3.730 1.00 92.62 97 ARG A C 1
ATOM 747 O O . ARG A 1 97 ? 9.374 -3.604 -3.458 1.00 92.62 97 ARG A O 1
ATOM 754 N N . PRO A 1 98 ? 7.771 -2.142 -4.078 1.00 91.44 98 PRO A N 1
ATOM 755 C CA . PRO A 1 98 ? 8.691 -1.029 -4.230 1.00 91.44 98 PRO A CA 1
ATOM 756 C C . PRO A 1 98 ? 9.374 -0.644 -2.909 1.00 91.44 98 PRO A C 1
ATOM 758 O O . PRO A 1 98 ? 8.895 -1.014 -1.828 1.00 91.44 98 PRO A O 1
ATOM 761 N N . ILE A 1 99 ? 10.481 0.107 -2.968 1.00 90.31 99 ILE A N 1
ATOM 762 C CA . ILE A 1 99 ? 11.277 0.485 -1.779 1.00 90.31 99 ILE A CA 1
ATOM 763 C C . ILE A 1 99 ? 10.399 1.160 -0.724 1.00 90.31 99 ILE A C 1
ATOM 765 O O . ILE A 1 99 ? 10.393 0.721 0.423 1.00 90.31 99 ILE A O 1
ATOM 769 N N . VAL A 1 100 ? 9.580 2.137 -1.111 1.00 88.00 100 VAL A N 1
ATOM 770 C CA . VAL A 1 100 ? 8.691 2.859 -0.184 1.00 88.00 100 VAL A CA 1
ATOM 771 C C . VAL A 1 100 ? 7.721 1.927 0.568 1.00 88.00 100 VAL A C 1
ATOM 773 O O . VAL A 1 100 ? 7.471 2.112 1.757 1.00 88.00 100 VAL A O 1
ATOM 776 N N . CYS A 1 101 ? 7.245 0.853 -0.075 1.00 90.06 101 CYS A N 1
ATOM 777 C CA . CYS A 1 101 ? 6.386 -0.158 0.551 1.00 90.06 101 CYS A CA 1
ATOM 778 C C . CYS A 1 101 ? 7.137 -1.075 1.527 1.00 90.06 101 CYS A C 1
ATOM 780 O O . CYS A 1 101 ? 6.497 -1.746 2.340 1.00 90.06 101 CYS A O 1
ATOM 782 N N . ARG A 1 102 ? 8.463 -1.185 1.396 1.00 88.50 102 ARG A N 1
ATOM 783 C CA . ARG A 1 102 ? 9.338 -1.947 2.301 1.00 88.50 102 ARG A CA 1
ATOM 784 C C . ARG A 1 102 ? 9.843 -1.091 3.460 1.00 88.50 102 ARG A C 1
ATOM 786 O O . ARG A 1 102 ? 10.108 -1.645 4.518 1.00 88.50 102 ARG A O 1
ATOM 793 N N . THR A 1 103 ? 9.972 0.219 3.253 1.00 88.69 103 THR A N 1
ATOM 794 C CA . THR A 1 103 ? 10.425 1.175 4.271 1.00 88.69 103 THR A CA 1
ATOM 795 C C . THR A 1 103 ? 9.335 1.517 5.283 1.00 88.69 103 THR A C 1
ATOM 797 O O . THR A 1 103 ? 9.673 1.752 6.436 1.00 88.69 103 THR A O 1
ATOM 800 N N . CYS A 1 104 ? 8.057 1.505 4.886 1.00 88.00 104 CYS A N 1
ATOM 801 C CA . CYS A 1 104 ? 6.950 1.641 5.835 1.00 88.00 104 CYS A CA 1
ATOM 802 C C . CYS A 1 104 ? 6.879 0.400 6.742 1.00 88.00 104 CYS A C 1
ATOM 804 O O . CYS A 1 104 ? 6.578 -0.712 6.286 1.00 88.00 104 CYS A O 1
ATOM 806 N N . MET A 1 105 ? 7.185 0.599 8.019 1.00 90.69 105 MET A N 1
ATOM 807 C CA . MET A 1 105 ? 7.244 -0.425 9.049 1.00 90.69 105 MET A CA 1
ATOM 808 C C . MET A 1 105 ? 5.944 -0.453 9.860 1.00 90.69 105 MET A C 1
ATOM 810 O O . MET A 1 105 ? 5.348 0.585 10.138 1.00 90.69 105 MET A O 1
ATOM 814 N N . PRO A 1 106 ? 5.480 -1.635 10.295 1.00 91.62 106 PRO A N 1
ATOM 815 C CA . PRO A 1 106 ? 4.329 -1.708 11.185 1.00 91.62 106 PRO A CA 1
ATOM 816 C C . PRO A 1 106 ? 4.564 -0.884 12.463 1.00 91.62 106 PRO A C 1
ATOM 818 O O . PRO A 1 106 ? 5.526 -1.138 13.185 1.00 91.62 106 PRO A O 1
ATOM 821 N N . GLY A 1 107 ? 3.688 0.091 12.725 1.00 90.56 107 GLY A N 1
ATOM 822 C CA . GLY A 1 107 ? 3.765 0.969 13.896 1.00 90.56 107 GLY A CA 1
ATOM 823 C C . GLY A 1 107 ? 4.607 2.237 13.730 1.00 90.56 107 GLY A C 1
ATOM 824 O O . GLY A 1 107 ? 4.745 2.969 14.706 1.00 90.56 107 GLY A O 1
ATOM 825 N N . ASP A 1 108 ? 5.160 2.516 12.544 1.00 91.75 108 ASP A N 1
ATOM 826 C CA . ASP A 1 108 ? 5.745 3.833 12.261 1.00 91.75 108 ASP A CA 1
ATOM 827 C C . ASP A 1 108 ? 4.674 4.937 12.164 1.00 91.75 108 ASP A C 1
ATOM 829 O O . ASP A 1 108 ? 3.470 4.661 12.123 1.00 91.75 108 ASP A O 1
ATOM 833 N N . ASP A 1 109 ? 5.110 6.200 12.161 1.00 92.62 109 ASP A N 1
ATOM 834 C CA . ASP A 1 109 ? 4.211 7.360 12.166 1.00 92.62 109 ASP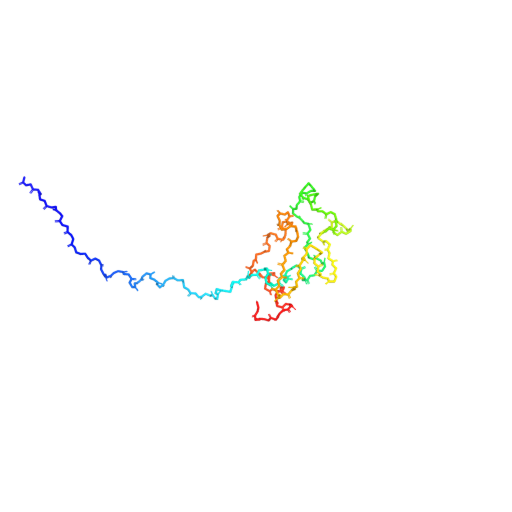 A CA 1
ATOM 835 C C . ASP A 1 109 ? 3.245 7.326 10.967 1.00 92.62 109 ASP A C 1
ATOM 837 O O . ASP A 1 109 ? 2.048 7.593 11.112 1.00 92.62 109 ASP A O 1
ATOM 841 N N . GLU A 1 110 ? 3.733 6.934 9.789 1.00 90.69 110 GLU A N 1
ATOM 842 C CA . GLU A 1 110 ? 2.932 6.775 8.578 1.00 90.69 110 GLU A CA 1
ATOM 843 C C . GLU A 1 110 ? 1.888 5.654 8.706 1.00 90.69 110 GLU A C 1
ATOM 845 O O . GLU A 1 110 ? 0.735 5.823 8.290 1.00 90.69 110 GLU A O 1
ATOM 850 N N . CYS A 1 111 ? 2.255 4.522 9.306 1.00 92.50 111 CYS A N 1
ATOM 851 C CA . CYS A 1 111 ? 1.368 3.397 9.573 1.00 92.50 111 CYS A CA 1
ATOM 852 C C . CYS A 1 111 ? 0.272 3.777 10.567 1.00 92.50 111 CYS A C 1
ATOM 854 O O . CYS A 1 111 ? -0.904 3.499 10.312 1.00 92.50 111 CYS A O 1
ATOM 856 N N . LEU A 1 112 ? 0.632 4.450 11.661 1.00 93.19 112 LEU A N 1
ATOM 857 C CA . LEU A 1 112 ? -0.314 4.915 12.673 1.00 93.19 112 LEU A CA 1
ATOM 858 C C . LEU A 1 112 ? -1.280 5.954 12.099 1.00 93.19 112 LEU A C 1
ATOM 860 O O . LEU A 1 112 ? -2.488 5.829 12.286 1.00 93.19 112 LEU A O 1
ATOM 864 N N . MET A 1 113 ? -0.780 6.914 11.318 1.00 92.88 113 MET A N 1
ATOM 865 C CA . MET A 1 113 ? -1.611 7.888 10.605 1.00 92.88 113 MET A CA 1
ATOM 866 C C . MET A 1 113 ? -2.610 7.197 9.665 1.00 92.88 113 MET A C 1
ATOM 868 O O . MET A 1 113 ? -3.793 7.551 9.629 1.00 92.88 113 MET A O 1
ATOM 872 N N . ALA A 1 114 ? -2.157 6.194 8.908 1.00 93.88 114 ALA A N 1
ATOM 873 C CA . ALA A 1 114 ? -3.031 5.459 8.005 1.00 93.88 114 ALA A CA 1
ATOM 874 C C . ALA A 1 114 ? -4.088 4.644 8.762 1.00 93.88 114 ALA A C 1
ATOM 876 O O . ALA A 1 114 ? -5.258 4.639 8.368 1.00 93.88 114 ALA A O 1
ATOM 877 N N . ARG A 1 115 ? -3.702 3.978 9.857 1.00 94.31 115 ARG A N 1
ATOM 878 C CA . ARG A 1 115 ? -4.624 3.241 10.733 1.00 94.31 115 ARG A CA 1
ATOM 879 C C . ARG A 1 115 ? -5.647 4.173 11.366 1.00 94.31 115 ARG A C 1
ATOM 881 O O . ARG A 1 115 ? -6.833 3.863 11.323 1.00 94.31 115 ARG A O 1
ATOM 888 N N . GLU A 1 116 ? -5.230 5.339 11.849 1.00 93.94 116 GLU A N 1
ATOM 889 C CA . GLU A 1 116 ? -6.133 6.332 12.427 1.00 93.94 116 GLU A CA 1
ATOM 890 C C . GLU A 1 116 ? -7.163 6.823 11.401 1.00 93.94 116 GLU A C 1
ATOM 892 O O . GLU A 1 116 ? -8.352 6.887 11.721 1.00 93.94 116 GLU A O 1
ATOM 897 N N . LYS A 1 117 ? -6.749 7.097 10.154 1.00 93.56 117 LYS A N 1
ATOM 898 C CA . LYS A 1 117 ? -7.668 7.515 9.079 1.00 93.56 117 LYS A CA 1
ATOM 899 C C . LYS A 1 117 ? -8.782 6.490 8.831 1.00 93.56 117 LYS A C 1
ATOM 901 O O . LYS A 1 117 ? -9.916 6.889 8.572 1.00 93.56 117 LYS A O 1
ATOM 906 N N . HIS A 1 118 ? -8.467 5.195 8.886 1.00 93.50 118 HIS A N 1
ATOM 907 C CA . HIS A 1 118 ? -9.407 4.120 8.537 1.00 93.50 118 HIS A CA 1
ATOM 908 C C . HIS A 1 118 ? -10.172 3.539 9.731 1.00 93.50 118 HIS A C 1
ATOM 910 O O . HIS A 1 118 ? -11.316 3.116 9.572 1.00 93.50 118 HIS A O 1
ATOM 916 N N . PHE A 1 119 ? -9.560 3.515 10.915 1.00 92.62 119 PHE A N 1
ATOM 917 C CA . PHE A 1 119 ? -10.059 2.786 12.087 1.00 92.62 119 PHE A CA 1
ATOM 918 C C . PHE A 1 119 ? -10.160 3.648 13.360 1.00 92.62 119 PHE A C 1
ATOM 920 O O . PHE A 1 119 ? -10.755 3.214 14.347 1.00 92.62 119 PHE A O 1
ATOM 927 N N . GLY A 1 120 ? -9.637 4.880 13.349 1.00 88.38 120 GLY A N 1
ATOM 928 C CA . GLY A 1 120 ? -9.591 5.780 14.505 1.00 88.38 120 GLY A CA 1
ATOM 929 C C . GLY A 1 120 ? -8.410 5.521 15.452 1.00 88.38 120 GLY A C 1
ATOM 930 O O . GLY A 1 120 ? -7.608 4.619 15.247 1.00 88.38 120 GLY A O 1
ATOM 931 N N . LYS A 1 121 ? -8.303 6.323 16.521 1.00 71.75 121 LYS A N 1
ATOM 932 C CA . LYS A 1 121 ? -7.150 6.383 17.454 1.00 71.75 121 LYS A CA 1
ATOM 933 C C . LYS A 1 121 ? -6.876 5.126 18.304 1.00 71.75 121 LYS A C 1
ATOM 935 O O . LYS A 1 121 ? -6.044 5.187 19.201 1.00 71.75 121 LYS A O 1
ATOM 940 N N . ALA A 1 122 ? -7.603 4.031 18.094 1.00 59.56 122 ALA A N 1
ATOM 941 C CA . ALA A 1 122 ? -7.546 2.831 18.935 1.00 59.56 122 ALA A CA 1
ATOM 942 C C . ALA A 1 122 ? -6.979 1.590 18.209 1.00 59.56 122 ALA A C 1
ATOM 944 O O . ALA A 1 122 ? -7.211 0.480 18.684 1.00 59.56 122 ALA A O 1
ATOM 945 N N . ALA A 1 123 ? -6.311 1.763 17.058 1.00 55.53 123 ALA A N 1
ATOM 946 C CA . ALA A 1 123 ? -5.970 0.702 16.096 1.00 55.53 123 ALA A CA 1
ATOM 947 C C . ALA A 1 123 ? -4.485 0.637 15.700 1.00 55.53 123 ALA A C 1
ATOM 949 O O . ALA A 1 123 ? -3.785 1.657 15.866 1.00 55.53 123 ALA A O 1
#